Protein AF-A0A1F6GVL9-F1 (afdb_monomer_lite)

Foldseek 3Di:
DVVVVVVVVVVVVVVVVVDPDDDPVVVVVVVVVVVVVVVVVVVVVVVVVVVVVVVVVVVVD

Structure (mmCIF, N/CA/C/O backbone):
data_AF-A0A1F6GVL9-F1
#
_entry.id   AF-A0A1F6GVL9-F1
#
loop_
_atom_site.group_PDB
_atom_site.id
_atom_site.type_symbol
_atom_site.label_atom_id
_atom_site.label_alt_id
_atom_site.label_comp_id
_atom_site.label_asym_id
_atom_site.label_entity_id
_atom_site.label_seq_id
_atom_site.pdbx_PDB_ins_code
_atom_site.Cartn_x
_atom_site.Cartn_y
_atom_site.Cartn_z
_atom_site.occupancy
_atom_site.B_iso_or_equiv
_atom_site.auth_seq_id
_atom_site.auth_comp_id
_atom_site.auth_asy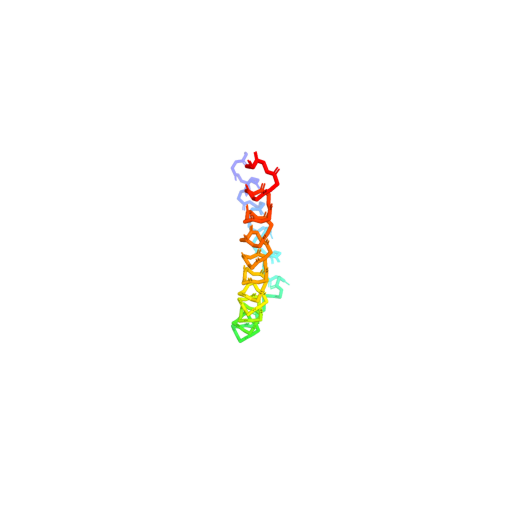m_id
_atom_site.auth_atom_id
_atom_site.pdbx_PDB_model_num
ATOM 1 N N . MET A 1 1 ? 0.313 17.434 37.300 1.00 63.25 1 MET A N 1
ATOM 2 C CA . MET A 1 1 ? 0.723 17.163 35.902 1.00 63.25 1 MET A CA 1
ATOM 3 C C . MET A 1 1 ? 0.039 15.918 35.329 1.00 63.25 1 MET A C 1
ATOM 5 O O . MET A 1 1 ? -0.720 16.060 34.383 1.00 63.25 1 MET A O 1
ATOM 9 N N . PHE A 1 2 ? 0.177 14.743 35.960 1.00 70.88 2 PHE A N 1
ATOM 10 C CA . PHE A 1 2 ? -0.487 13.489 35.544 1.00 70.88 2 PHE A CA 1
ATOM 11 C C . PHE A 1 2 ? -2.020 13.577 35.374 1.00 70.88 2 PHE A C 1
ATOM 13 O O . PHE A 1 2 ? -2.547 13.069 34.391 1.00 70.88 2 PHE A O 1
ATOM 20 N N . LYS A 1 3 ? -2.739 14.293 36.257 1.00 74.12 3 LYS A N 1
ATOM 21 C CA . LYS A 1 3 ? -4.196 14.519 36.116 1.00 74.12 3 LYS A CA 1
ATOM 22 C C . LYS A 1 3 ? -4.595 15.285 34.842 1.00 74.12 3 LYS A C 1
ATOM 24 O O . LYS A 1 3 ? -5.649 15.003 34.289 1.00 74.12 3 LYS A O 1
ATOM 29 N N . ARG A 1 4 ? -3.765 16.224 34.361 1.00 75.56 4 ARG A N 1
ATOM 30 C CA . ARG A 1 4 ? -4.032 16.970 33.112 1.00 75.56 4 ARG A CA 1
ATOM 31 C C . ARG A 1 4 ? -3.849 16.080 31.882 1.00 75.56 4 ARG A C 1
ATOM 33 O O . ARG A 1 4 ? -4.674 16.123 30.984 1.00 75.56 4 ARG A O 1
ATOM 40 N N . ILE A 1 5 ? -2.809 15.245 31.880 1.00 81.50 5 ILE A N 1
ATOM 41 C CA . ILE A 1 5 ? -2.541 14.292 30.793 1.00 81.50 5 ILE A CA 1
ATOM 42 C C . ILE A 1 5 ? -3.663 13.247 30.717 1.00 81.50 5 ILE A C 1
ATOM 44 O O . ILE A 1 5 ? -4.198 13.004 29.643 1.00 81.50 5 ILE A O 1
ATOM 48 N N . ALA A 1 6 ? -4.085 12.685 31.854 1.00 79.06 6 ALA A N 1
ATOM 49 C CA . ALA A 1 6 ? -5.199 11.736 31.892 1.00 79.06 6 ALA A CA 1
ATOM 50 C C . ALA A 1 6 ? -6.524 12.346 31.388 1.00 79.06 6 ALA A C 1
ATOM 52 O O . ALA A 1 6 ? -7.257 11.682 30.658 1.00 79.06 6 ALA A O 1
ATOM 53 N N . GLY A 1 7 ? -6.804 13.612 31.730 1.00 80.69 7 GLY A N 1
ATOM 54 C CA . GLY A 1 7 ? -7.953 14.355 31.198 1.00 80.69 7 GLY A CA 1
ATOM 55 C C . GLY A 1 7 ? -7.882 14.547 29.680 1.00 80.69 7 GLY A C 1
ATOM 56 O O . GLY A 1 7 ? -8.843 14.244 28.982 1.00 80.69 7 GLY A O 1
ATOM 57 N N . PHE A 1 8 ? -6.710 14.921 29.158 1.00 81.19 8 PHE A N 1
ATOM 58 C CA . PHE A 1 8 ? -6.479 15.072 27.719 1.00 81.19 8 PHE A CA 1
ATOM 59 C C . PHE A 1 8 ? -6.699 13.762 26.945 1.00 81.19 8 PHE A C 1
ATOM 61 O O . PHE A 1 8 ? -7.366 13.752 25.917 1.00 81.19 8 PHE A O 1
ATOM 68 N N . PHE A 1 9 ? -6.219 12.622 27.454 1.00 84.94 9 PHE A N 1
ATOM 69 C CA . PHE A 1 9 ? -6.482 11.318 26.826 1.00 84.94 9 PHE A CA 1
ATOM 70 C C . PHE A 1 9 ? -7.968 10.929 26.849 1.00 84.94 9 PHE A C 1
ATOM 72 O O . PHE A 1 9 ? -8.443 10.277 25.917 1.00 84.94 9 PHE A O 1
ATOM 79 N N . ALA A 1 10 ? -8.709 11.316 27.892 1.00 83.75 10 ALA A N 1
ATOM 80 C CA . ALA A 1 10 ? -10.147 11.076 27.965 1.00 83.75 10 ALA A CA 1
ATOM 81 C C . ALA A 1 10 ? -10.917 11.909 26.925 1.00 83.75 10 ALA A C 1
ATOM 83 O O . ALA A 1 10 ? -11.798 11.372 26.251 1.00 83.75 10 ALA A O 1
ATOM 84 N N . GLU A 1 11 ? -10.537 13.176 26.741 1.00 83.88 11 GLU A N 1
ATOM 85 C CA . GLU A 1 11 ? -11.082 14.063 25.704 1.00 83.88 11 GLU A CA 1
ATOM 86 C C . GLU A 1 11 ? -10.751 13.556 24.293 1.00 83.88 11 GLU A C 1
ATOM 88 O O . GLU A 1 11 ? -11.655 13.388 23.473 1.00 83.88 11 GLU A O 1
ATOM 93 N N . VAL A 1 12 ? -9.491 13.187 24.030 1.00 85.69 12 VAL A N 1
ATOM 94 C CA . VAL A 1 12 ? -9.057 12.608 22.744 1.00 85.69 12 VAL A CA 1
ATOM 95 C C . VAL A 1 12 ? -9.823 11.324 22.432 1.00 85.69 12 VAL A C 1
ATOM 97 O O . VAL A 1 12 ? -10.287 11.143 21.310 1.00 85.69 12 VAL A O 1
ATOM 100 N N . LYS A 1 13 ? -10.032 10.443 23.419 1.00 81.25 13 LYS A N 1
ATOM 101 C CA . LYS A 1 13 ? -10.844 9.228 23.242 1.00 81.25 13 LYS A CA 1
ATOM 102 C C . LYS A 1 13 ? -12.313 9.550 22.933 1.00 81.25 13 LYS A C 1
ATOM 104 O O . LYS A 1 13 ? -12.962 8.775 22.231 1.00 81.25 13 LYS A O 1
ATOM 109 N N . GLY A 1 14 ? -12.840 10.659 23.453 1.00 82.62 14 GLY A N 1
ATOM 110 C CA . GLY A 1 14 ? -14.174 11.169 23.131 1.00 82.62 14 GLY A CA 1
ATOM 111 C C . GLY A 1 14 ? -14.289 11.634 21.678 1.00 82.62 14 GLY A C 1
ATOM 112 O O . GLY A 1 14 ? -15.213 11.222 20.980 1.00 82.62 14 GLY A O 1
ATOM 113 N N . GLU A 1 15 ? -13.320 12.411 21.196 1.00 83.31 15 GLU A N 1
ATOM 114 C CA . GLU A 1 15 ? -13.266 12.877 19.801 1.00 83.31 15 GLU A CA 1
ATOM 115 C C . GLU A 1 15 ? -12.998 11.730 18.814 1.00 83.31 15 GLU A C 1
ATOM 117 O O . GLU A 1 15 ? -13.627 11.652 17.761 1.00 83.31 15 GLU A O 1
ATOM 122 N N . PHE A 1 16 ? -12.166 10.752 19.187 1.00 79.88 16 PHE A N 1
ATOM 123 C CA . PHE A 1 16 ? -11.912 9.550 18.381 1.00 79.88 16 PHE A CA 1
ATOM 124 C C . PHE A 1 16 ? -13.168 8.709 18.117 1.00 79.88 16 PHE A C 1
ATOM 126 O O . PHE A 1 16 ? -13.223 7.990 17.121 1.00 79.88 16 PHE A O 1
ATOM 133 N N . LYS A 1 17 ? -14.189 8.789 18.981 1.00 75.88 17 LYS A N 1
ATOM 134 C CA . LYS A 1 17 ? -15.485 8.126 18.754 1.00 75.88 17 LYS A CA 1
ATOM 135 C C . LYS A 1 17 ? -16.361 8.848 17.731 1.00 75.88 17 LYS A C 1
ATOM 137 O O . LYS A 1 17 ? -17.257 8.219 17.180 1.00 75.88 17 LYS A O 1
ATOM 142 N N . LYS A 1 18 ? -16.124 10.142 17.487 1.00 80.81 18 LYS A N 1
ATOM 143 C CA . LYS A 1 18 ? -16.811 10.909 16.436 1.00 80.81 18 LYS A CA 1
ATOM 144 C C . LYS A 1 18 ? -16.202 10.666 15.055 1.00 80.81 18 LYS A C 1
ATOM 146 O O . LYS A 1 18 ? -16.791 11.067 14.056 1.00 80.81 18 LYS A O 1
ATOM 151 N N . VAL A 1 19 ? -15.041 10.014 14.989 1.00 83.38 19 VAL A N 1
ATOM 152 C CA . VAL A 1 19 ? -14.412 9.632 13.725 1.00 83.38 19 VAL A CA 1
ATOM 153 C C . VAL A 1 19 ? -15.264 8.553 13.061 1.00 83.38 19 VAL A C 1
ATOM 155 O O . VAL A 1 19 ? -15.411 7.442 13.574 1.00 83.38 19 VAL A O 1
ATOM 158 N N . SER A 1 20 ? -15.834 8.884 11.906 1.00 77.88 20 SER A N 1
ATOM 159 C CA . SER A 1 20 ? -16.560 7.951 11.050 1.00 77.88 20 SER A CA 1
ATOM 160 C C . SER A 1 20 ? -15.572 7.044 10.320 1.00 77.88 20 SER A C 1
ATOM 162 O O . SER A 1 20 ? -15.151 7.301 9.193 1.00 77.88 20 SER A O 1
ATOM 164 N N . TRP A 1 21 ? -15.171 5.967 10.990 1.00 81.50 21 TRP A N 1
ATOM 165 C CA . TRP A 1 21 ? -14.324 4.953 10.378 1.00 81.50 21 TRP A CA 1
ATOM 166 C C . TRP A 1 21 ? -15.052 4.270 9.215 1.00 81.50 21 TRP A C 1
ATOM 168 O O . TRP A 1 21 ? -16.239 3.948 9.338 1.00 81.50 21 TRP A O 1
ATOM 178 N N . PRO A 1 22 ? -14.355 4.026 8.094 1.00 80.12 22 PRO A N 1
ATOM 179 C CA . PRO A 1 22 ? -14.932 3.311 6.970 1.00 80.12 22 PRO A CA 1
ATOM 180 C C . PRO A 1 22 ? -15.357 1.904 7.396 1.00 80.12 22 PRO A C 1
ATOM 182 O O . PRO A 1 22 ? -14.721 1.252 8.230 1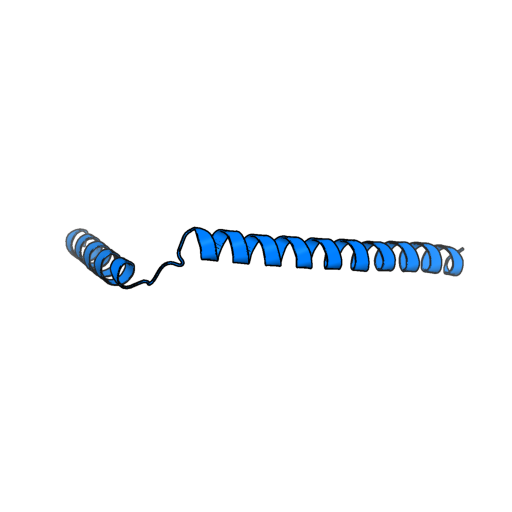.00 80.12 22 PRO A O 1
ATOM 185 N N . SER A 1 23 ? -16.449 1.425 6.806 1.00 85.88 23 SER A N 1
ATOM 186 C CA . SER A 1 23 ? -16.887 0.043 6.999 1.00 85.88 23 SER A CA 1
ATOM 187 C C . SER A 1 23 ? -15.821 -0.936 6.492 1.00 85.88 23 SER A C 1
ATOM 189 O O . SER A 1 23 ? -15.049 -0.628 5.581 1.00 85.88 23 SER A O 1
ATOM 191 N N . ARG A 1 24 ? -15.787 -2.150 7.058 1.00 83.12 24 ARG A N 1
ATOM 192 C CA . ARG A 1 24 ? -14.815 -3.190 6.666 1.00 83.12 24 ARG A CA 1
ATOM 193 C C . ARG A 1 24 ? -14.825 -3.452 5.157 1.00 83.12 24 ARG A C 1
ATOM 195 O O . ARG A 1 24 ? -13.767 -3.628 4.563 1.00 83.12 24 ARG A O 1
ATOM 202 N N . GLU A 1 25 ? -16.005 -3.422 4.548 1.00 84.62 25 GLU A N 1
ATOM 203 C CA . GLU A 1 25 ? -16.184 -3.587 3.106 1.00 84.62 25 GLU A CA 1
ATOM 204 C C . GLU A 1 25 ? -15.552 -2.439 2.306 1.00 84.62 25 GLU A C 1
ATOM 206 O O . GLU A 1 25 ? -14.797 -2.681 1.364 1.00 84.62 25 GLU A O 1
ATOM 211 N N . GLN A 1 26 ? -15.798 -1.187 2.709 1.00 82.75 26 GLN A N 1
ATOM 212 C CA . GLN A 1 26 ? -15.206 -0.015 2.061 1.00 82.75 26 GLN A CA 1
ATOM 213 C C . GLN A 1 26 ? -13.681 -0.037 2.140 1.00 82.75 26 GLN A C 1
ATOM 215 O O . GLN A 1 26 ? -13.031 0.294 1.150 1.00 82.75 26 GLN A O 1
ATOM 220 N N . THR A 1 27 ? -13.116 -0.441 3.278 1.00 87.12 27 THR A N 1
ATOM 221 C CA . THR A 1 27 ? -11.664 -0.551 3.452 1.00 87.12 27 THR A CA 1
ATOM 222 C C . THR A 1 27 ? -11.079 -1.603 2.517 1.00 87.12 27 THR A C 1
ATOM 224 O O . THR A 1 27 ? -10.154 -1.301 1.771 1.00 87.12 27 THR A O 1
ATOM 227 N N . VAL A 1 28 ? -11.653 -2.811 2.480 1.00 91.38 28 VAL A N 1
ATOM 228 C CA . VAL A 1 28 ? -11.162 -3.896 1.613 1.00 91.38 28 VAL A CA 1
ATOM 229 C C . VAL A 1 28 ? -11.273 -3.521 0.136 1.00 91.38 28 VAL A C 1
ATOM 231 O O . VAL A 1 28 ? -10.326 -3.727 -0.622 1.00 91.38 28 VAL A O 1
ATOM 234 N N . ARG A 1 29 ? -12.390 -2.910 -0.277 1.00 91.12 29 ARG A N 1
ATOM 235 C CA . ARG A 1 29 ? -12.576 -2.447 -1.656 1.00 91.12 29 ARG A CA 1
ATOM 236 C C . ARG A 1 29 ? -11.559 -1.369 -2.032 1.00 91.12 29 ARG A C 1
ATOM 238 O O . ARG A 1 29 ? -10.975 -1.447 -3.109 1.00 91.12 29 ARG A O 1
ATOM 245 N N . GLN A 1 30 ? -11.325 -0.388 -1.158 1.00 91.25 30 GLN A N 1
ATOM 246 C CA . GLN A 1 30 ? -10.338 0.669 -1.400 1.00 91.25 30 GLN A CA 1
ATOM 247 C C . GLN A 1 30 ? -8.917 0.104 -1.486 1.00 91.25 30 GLN A C 1
ATOM 249 O O . GLN A 1 30 ? -8.197 0.419 -2.430 1.00 91.25 30 GLN A O 1
ATOM 254 N N . THR A 1 31 ? -8.530 -0.790 -0.572 1.00 93.12 31 THR A N 1
ATOM 255 C CA . THR A 1 31 ? -7.225 -1.462 -0.631 1.00 93.12 31 THR A CA 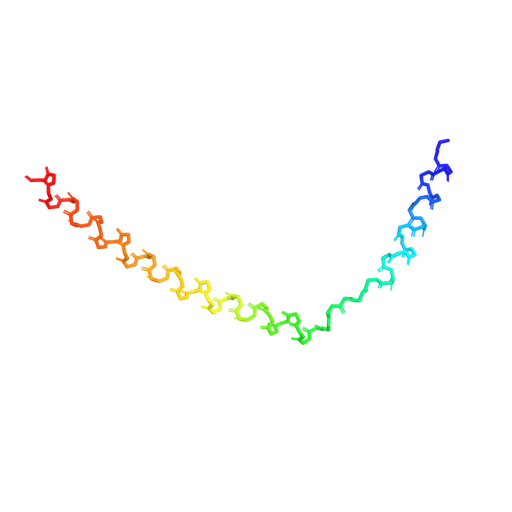1
ATOM 256 C C . THR A 1 31 ? -7.072 -2.290 -1.908 1.00 93.12 31 THR A C 1
ATOM 258 O O . THR A 1 31 ? -6.020 -2.236 -2.537 1.00 93.12 31 THR A O 1
ATOM 261 N N . GLY A 1 32 ? -8.118 -3.001 -2.341 1.00 95.25 32 GLY A N 1
ATOM 262 C CA . GLY A 1 32 ? -8.100 -3.766 -3.591 1.00 95.25 32 GLY A CA 1
ATOM 263 C C . GLY A 1 32 ? -7.858 -2.894 -4.826 1.00 95.25 32 GLY A C 1
ATOM 264 O O . GLY A 1 32 ? -7.045 -3.248 -5.678 1.00 95.25 32 GLY A O 1
ATOM 265 N N . VAL A 1 33 ? -8.503 -1.724 -4.897 1.00 96.00 33 VAL A N 1
ATOM 266 C CA . VAL A 1 33 ? -8.278 -0.753 -5.983 1.00 96.00 33 VAL A CA 1
ATOM 267 C C . VAL A 1 33 ? -6.841 -0.234 -5.967 1.00 96.00 33 VAL A C 1
ATOM 269 O O . VAL A 1 33 ? -6.198 -0.197 -7.013 1.00 96.00 33 VAL A O 1
ATOM 272 N N . VAL A 1 34 ? -6.312 0.122 -4.792 1.00 97.12 34 VAL A N 1
ATOM 273 C CA . VAL A 1 34 ? -4.922 0.585 -4.660 1.00 97.12 34 VAL A CA 1
ATOM 274 C C . VAL A 1 34 ? -3.946 -0.486 -5.144 1.00 97.12 34 VAL A C 1
ATOM 276 O O . VAL A 1 34 ? -3.098 -0.188 -5.977 1.00 97.12 34 VAL A O 1
ATOM 279 N N . LEU A 1 35 ? -4.104 -1.738 -4.703 1.00 97.62 35 LEU A N 1
ATOM 280 C CA . LEU A 1 35 ? -3.244 -2.847 -5.128 1.00 97.62 35 LEU A CA 1
ATOM 281 C C . LEU A 1 35 ? -3.258 -3.048 -6.647 1.00 97.62 35 LEU A C 1
ATOM 283 O O . LEU A 1 35 ? -2.203 -3.251 -7.245 1.00 97.62 35 LEU A O 1
ATOM 287 N N . MET A 1 36 ? -4.431 -2.952 -7.276 1.00 97.75 36 MET A N 1
ATOM 288 C CA . MET A 1 36 ? -4.562 -3.059 -8.730 1.00 97.75 36 MET A CA 1
ATOM 289 C C . MET A 1 36 ? -3.785 -1.951 -9.449 1.00 97.75 36 MET A C 1
ATOM 291 O O . MET A 1 36 ? -3.003 -2.234 -10.354 1.00 97.75 36 MET A O 1
ATOM 295 N N . ILE A 1 37 ? -3.965 -0.696 -9.032 1.00 97.50 37 ILE A N 1
ATOM 296 C CA . ILE A 1 37 ? -3.292 0.451 -9.653 1.00 97.50 37 ILE A CA 1
ATOM 297 C C . ILE A 1 37 ? -1.779 0.364 -9.442 1.00 97.50 37 ILE A C 1
ATOM 299 O O . ILE A 1 37 ? -1.018 0.577 -10.383 1.00 97.50 37 ILE A O 1
ATOM 303 N N . THR A 1 38 ? -1.331 0.009 -8.235 1.00 97.75 38 THR A N 1
ATOM 304 C CA . THR A 1 38 ? 0.095 -0.156 -7.931 1.00 97.75 38 THR A CA 1
ATOM 305 C C . THR A 1 38 ? 0.729 -1.264 -8.768 1.00 97.75 38 THR A C 1
ATOM 307 O O . THR A 1 38 ? 1.838 -1.071 -9.257 1.00 97.75 38 THR A O 1
ATOM 310 N N . LEU A 1 39 ? 0.036 -2.388 -8.983 1.00 97.88 39 LEU A N 1
ATOM 311 C CA . LEU A 1 39 ? 0.524 -3.475 -9.835 1.00 97.88 39 LEU A CA 1
ATOM 312 C C . LEU A 1 39 ? 0.672 -3.033 -11.297 1.00 97.88 39 LEU A C 1
ATOM 314 O O . LEU A 1 39 ? 1.674 -3.332 -11.938 1.00 97.88 39 LEU A O 1
ATOM 318 N N . ILE A 1 40 ? -0.305 -2.295 -11.828 1.00 97.94 40 ILE A N 1
ATOM 319 C CA . ILE A 1 40 ? -0.236 -1.771 -13.199 1.00 97.94 40 ILE A CA 1
ATOM 320 C C . ILE A 1 40 ? 0.920 -0.773 -13.327 1.00 97.94 40 ILE A C 1
ATOM 322 O O . ILE A 1 40 ? 1.712 -0.856 -14.266 1.00 97.94 40 ILE A O 1
ATOM 326 N N . ALA A 1 41 ? 1.041 0.149 -12.370 1.00 97.44 41 ALA A N 1
ATOM 327 C CA . ALA A 1 41 ? 2.094 1.155 -12.366 1.00 97.44 41 ALA A CA 1
ATOM 328 C C . ALA A 1 41 ? 3.491 0.527 -12.254 1.00 97.44 41 ALA A C 1
ATOM 330 O O . ALA A 1 41 ? 4.397 0.946 -12.970 1.00 97.44 41 ALA A O 1
ATOM 331 N N . SER A 1 42 ? 3.673 -0.490 -11.404 1.00 97.12 42 SER A N 1
ATOM 332 C CA . SER A 1 42 ? 4.970 -1.155 -11.241 1.00 97.12 42 SER A CA 1
ATOM 333 C C . SER A 1 42 ? 5.391 -1.919 -12.492 1.00 97.12 42 SER A C 1
ATOM 335 O O . SER A 1 42 ? 6.556 -1.853 -12.873 1.00 97.12 42 SER A O 1
ATOM 337 N N . VAL A 1 43 ? 4.455 -2.588 -13.173 1.00 97.44 43 VAL A N 1
ATOM 338 C CA . VAL A 1 43 ? 4.725 -3.253 -14.456 1.00 97.44 43 VAL A CA 1
ATOM 339 C C . VAL A 1 43 ? 5.102 -2.228 -15.522 1.00 97.44 43 VAL A C 1
ATOM 341 O O . VAL A 1 43 ? 6.095 -2.411 -16.221 1.00 97.44 43 VAL A O 1
ATOM 344 N N . PHE A 1 44 ? 4.345 -1.135 -15.631 1.00 96.75 44 PHE A N 1
ATOM 345 C CA . P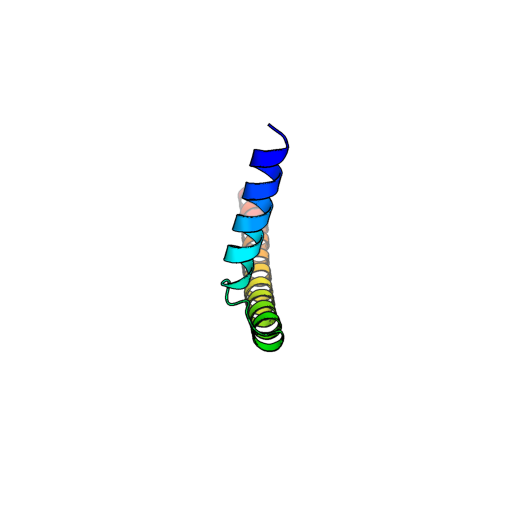HE A 1 44 ? 4.618 -0.078 -16.603 1.00 96.75 44 PHE A CA 1
ATOM 346 C C . PHE A 1 44 ? 5.996 0.558 -16.392 1.00 96.75 44 PHE A C 1
ATOM 348 O O . PHE A 1 44 ? 6.788 0.631 -17.332 1.00 96.75 44 PHE A O 1
ATOM 355 N N . LEU A 1 45 ? 6.304 0.964 -15.157 1.00 96.69 45 LEU A N 1
ATOM 356 C CA . LEU A 1 45 ? 7.611 1.519 -14.814 1.00 96.69 45 LEU A CA 1
ATOM 357 C C . LEU A 1 45 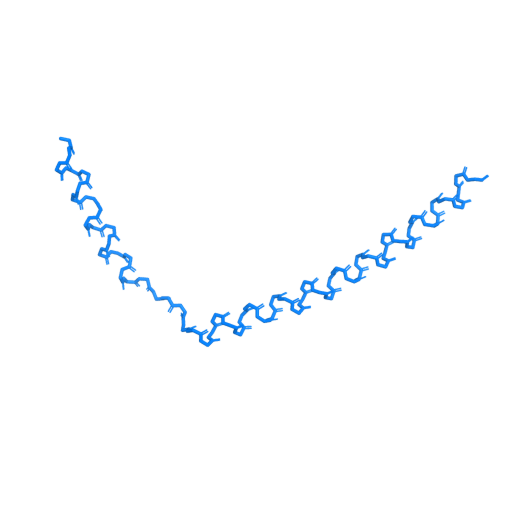? 8.725 0.494 -15.042 1.00 96.69 45 LEU A C 1
ATOM 359 O O . LEU A 1 45 ? 9.714 0.830 -15.675 1.00 96.69 45 LEU A O 1
ATOM 363 N N . GLY A 1 46 ? 8.530 -0.770 -14.657 1.00 95.56 46 GLY A N 1
ATOM 364 C CA . GLY A 1 46 ? 9.521 -1.824 -14.879 1.00 95.56 46 GLY A CA 1
ATOM 365 C C . GLY A 1 46 ? 9.854 -2.055 -16.357 1.00 95.56 46 GLY A C 1
ATOM 366 O O . GLY A 1 46 ? 11.018 -2.259 -16.700 1.00 95.56 46 GLY A O 1
ATOM 367 N N . ILE A 1 47 ? 8.860 -1.974 -17.250 1.00 96.38 47 ILE A N 1
ATOM 368 C CA . ILE A 1 47 ? 9.084 -2.042 -18.704 1.00 96.38 47 ILE A CA 1
ATOM 369 C C . ILE A 1 47 ? 9.922 -0.851 -19.175 1.00 96.38 47 ILE A C 1
ATOM 371 O O . ILE A 1 47 ? 10.858 -1.027 -19.955 1.00 96.38 47 ILE A O 1
ATOM 375 N N . ILE A 1 48 ? 9.592 0.352 -18.704 1.00 96.31 48 ILE A N 1
ATOM 376 C CA . ILE A 1 48 ? 10.305 1.582 -19.055 1.00 96.31 48 ILE A CA 1
ATOM 377 C C . ILE A 1 48 ? 11.748 1.527 -18.554 1.00 96.31 48 ILE A C 1
ATOM 379 O O . ILE A 1 48 ? 12.666 1.733 -19.341 1.00 96.31 48 ILE A O 1
ATOM 383 N N . ASP A 1 49 ? 11.961 1.186 -17.286 1.00 94.00 49 ASP A N 1
ATOM 384 C CA . ASP A 1 49 ? 13.286 1.103 -16.676 1.00 94.00 49 ASP A CA 1
ATOM 385 C C . ASP A 1 49 ? 14.168 0.083 -17.401 1.00 94.00 49 ASP A C 1
ATOM 387 O O . ASP A 1 49 ? 15.334 0.362 -17.693 1.00 94.00 49 ASP A O 1
ATOM 391 N N . TYR A 1 50 ? 13.611 -1.080 -17.759 1.00 93.38 50 TYR A N 1
ATOM 392 C CA . TYR A 1 50 ? 14.325 -2.090 -18.537 1.00 93.38 50 TYR A CA 1
ATOM 393 C C . TYR A 1 50 ? 14.647 -1.602 -19.957 1.00 93.38 50 TYR A C 1
ATOM 395 O O . TYR A 1 50 ? 15.791 -1.706 -20.403 1.00 93.38 50 TYR A O 1
ATOM 403 N N . GLY A 1 51 ? 13.664 -1.019 -20.651 1.00 92.50 51 GLY A N 1
ATOM 404 C CA . GLY A 1 51 ? 13.832 -0.506 -22.010 1.00 92.50 51 GLY A CA 1
ATOM 405 C C . GLY A 1 51 ? 14.871 0.612 -22.098 1.00 92.50 51 GLY A C 1
ATOM 406 O O . GLY A 1 51 ? 15.749 0.570 -22.961 1.00 92.50 51 GLY A O 1
ATOM 407 N N . LEU A 1 52 ? 14.825 1.579 -21.177 1.00 92.19 52 LEU A N 1
ATOM 408 C CA . LEU A 1 52 ? 15.835 2.634 -21.103 1.00 92.19 52 LEU A CA 1
ATOM 409 C C . LEU A 1 52 ? 17.205 2.079 -20.715 1.00 92.19 52 LEU A C 1
ATOM 411 O O . LEU A 1 52 ? 18.200 2.499 -21.299 1.00 92.19 52 LEU A O 1
ATOM 415 N N . SER A 1 53 ? 17.281 1.132 -19.776 1.00 90.44 53 SER A N 1
ATOM 416 C CA . SER A 1 53 ? 18.561 0.540 -19.367 1.00 90.44 53 SER A CA 1
ATOM 417 C C . SER A 1 53 ? 19.279 -0.137 -20.534 1.00 90.44 53 SER A C 1
ATOM 419 O O . SER A 1 53 ? 20.483 0.050 -20.705 1.00 90.44 53 SER A O 1
ATOM 421 N N . GLU A 1 54 ? 18.559 -0.894 -21.364 1.00 88.56 54 GLU A N 1
ATOM 422 C CA . GLU A 1 54 ? 19.140 -1.522 -22.556 1.00 88.56 54 GLU A CA 1
ATOM 423 C C . GLU A 1 54 ? 19.496 -0.497 -23.642 1.00 88.56 54 GLU A C 1
ATOM 425 O O . GLU A 1 54 ? 20.571 -0.589 -24.237 1.00 88.56 54 GLU A O 1
ATOM 430 N N . ALA A 1 55 ? 18.662 0.526 -23.856 1.00 89.19 55 ALA A N 1
ATOM 431 C CA . ALA A 1 55 ? 18.970 1.604 -24.797 1.00 89.19 55 ALA A CA 1
ATOM 432 C C . ALA A 1 55 ? 20.243 2.370 -24.395 1.00 89.19 55 ALA A C 1
ATOM 434 O O . ALA A 1 55 ? 21.122 2.605 -25.222 1.00 89.19 55 ALA A O 1
ATOM 435 N N . VAL A 1 56 ? 20.390 2.703 -23.111 1.00 91.94 56 VAL A N 1
ATOM 436 C CA . VAL A 1 56 ? 21.576 3.388 -22.579 1.00 91.94 56 VAL A CA 1
ATOM 437 C C . VAL A 1 56 ? 22.826 2.512 -22.710 1.00 91.94 56 VAL A C 1
ATOM 439 O O . VAL A 1 56 ? 23.877 3.016 -23.103 1.00 91.94 56 VAL A O 1
ATOM 442 N N . LYS A 1 57 ? 22.731 1.198 -22.458 1.00 88.19 57 LYS A N 1
ATOM 443 C CA . LYS A 1 57 ? 23.855 0.266 -22.670 1.00 88.19 57 LYS A CA 1
ATOM 444 C C . LYS A 1 57 ? 24.333 0.236 -24.121 1.00 88.19 57 LYS A C 1
ATOM 446 O O . LYS A 1 57 ? 25.535 0.133 -24.340 1.00 88.19 57 LYS A O 1
ATOM 451 N N . GLN A 1 58 ? 23.422 0.315 -25.093 1.00 87.00 58 GLN A N 1
ATOM 452 C CA . GLN A 1 58 ? 23.787 0.359 -26.513 1.00 87.00 58 GLN A CA 1
ATOM 453 C C . GLN A 1 58 ? 24.428 1.685 -26.927 1.00 87.00 58 GLN A C 1
ATOM 455 O O . GLN A 1 58 ? 25.232 1.692 -27.845 1.00 87.00 58 GLN A O 1
ATOM 460 N N . VAL A 1 59 ? 24.083 2.795 -26.268 1.00 90.44 59 VAL A N 1
ATOM 461 C CA . VAL A 1 59 ? 24.660 4.117 -26.564 1.00 90.44 59 VAL A CA 1
ATOM 462 C C . VAL A 1 59 ? 26.047 4.298 -25.937 1.00 90.44 59 VAL A C 1
ATOM 464 O O . VAL A 1 59 ? 26.882 5.002 -26.496 1.00 90.44 59 VAL A O 1
ATOM 467 N N . I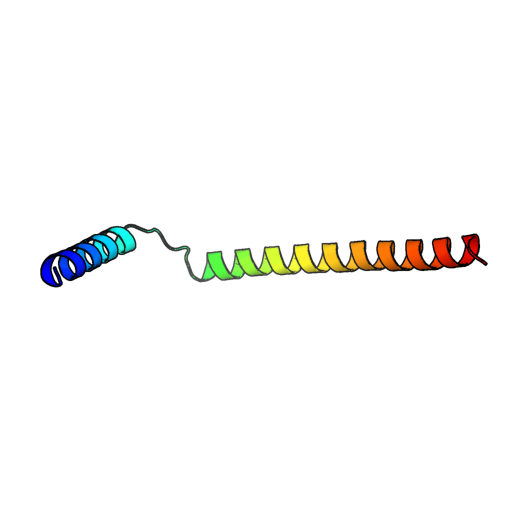LE A 1 60 ? 26.292 3.702 -24.765 1.00 87.12 60 ILE A N 1
ATOM 468 C CA . ILE A 1 60 ? 27.572 3.822 -24.040 1.00 87.12 60 ILE A CA 1
ATOM 469 C C . ILE A 1 60 ? 28.639 2.839 -24.562 1.00 87.12 60 ILE A C 1
ATOM 471 O O . ILE A 1 60 ? 29.830 3.061 -24.336 1.00 87.12 60 ILE A O 1
ATOM 475 N N . ARG A 1 61 ? 28.235 1.758 -25.236 1.00 61.41 61 ARG A N 1
ATOM 476 C CA . ARG A 1 61 ? 29.135 0.770 -25.846 1.00 61.41 61 ARG A CA 1
ATOM 477 C C . ARG A 1 61 ? 29.481 1.131 -27.285 1.00 61.41 61 ARG A C 1
ATOM 479 O O . ARG A 1 61 ? 30.649 0.881 -27.653 1.00 61.41 61 ARG A O 1
#

Organism: NCBI:txid1817773

Sequence (61 aa):
MFKRIAGFFAEVKGEFKKVSWPSREQTVRQTGVVLMITLIASVFLGIIDYGLSEAVKQVIR

Secondary structure (DSSP, 8-state):
-HHHHHHHHHHHHHHHTTS-PPPHHHHHHHHHHHHHHHHHHHHHHHHHHHHHHHHHHHHH-

Radius of gyration: 24.45 Å; chains: 1; bounding box: 46×21×63 Å

pLDDT: mean 87.48, std 8.53, range [61.41, 97.94]

InterPro domains:
  IPR001901 Protein translocase complex, SecE/Sec61-gamma subunit [MF_00422] (3-59)
  IPR001901 Protein translocase complex, SecE/Sec61-gamma subunit [PF00584] (7-58)
  IPR005807 SecE subunit of protein translocation complex, bacterial-like [PTHR33910] (2-60)
  IPR005807 SecE subunit of protein translocation complex, bacterial-like [TIGR00964] (6-60)
  IPR038379 SecE superfamily [G3DSA:1.20.5.1030] (1-59)